Protein AF-A0A3Q0FT35-F1 (afdb_monomer_lite)

Sequence (178 aa):
MKLLEEIKCAHCSPHAQNLFHSPEKGETSERELVLPYLCKDYCKEFFYTCRGHIPGFLQTTADEFCFYYARKDGGLCFPDFPRKQVRGPASNYLDQMEEYDKVEEISRKHKHNCFCIQEVVSGLRQPVGAVHCGDGSHRLFILEKEGYVKIFTPEGEIMKELFLDIHKLVQSGIKVEV

Secondary structure (DSSP, 8-state):
-HHHHHGGGGGGSTTHHHHSPPPPS----TT---PPPBPHHHHHHHHHHHTTTSTT-TT--HHHHHHHHB--SS---BS-S-S---SSTTSS-----TT--------TT--S------------SSEEEEEE-SSSS--EEEEETTTEEEEE-TTS-B-SS-SEE-TTT---S-----

pLDDT: mean 76.23, std 19.62, range [40.0, 98.06]

Foldseek 3Di:
DVLVVLQVCCCVDPCSPQQFDDDDDDDDDPQDPRGGAAALVSQLVCCVVCQVPRPPNVPDDSVRSCVPRHDDDPTQHPVNDPPPPPPDPVDPDPDDPPPPPPPDPPDPPDDDDDDDDDDLDDDAAQWPDWDDPPPPQPWIWTDHLLWWTWIQHPVSDIDPDTPTHPNVVDDDPPPPDD

Organism: Alligator sinensis (NCBI:txid38654)

InterPro domains:
  IPR011042 Six-bladed beta-propeller, TolB-like [G3DSA:2.120.10.30] (102-175)
  IPR018143 Folate receptor-like [PF03024] (2-118)

Radius of gyration: 23.37 Å; chains: 1; bounding box: 47×45×66 Å

Structure (mmCIF, N/CA/C/O backbone):
data_AF-A0A3Q0FT35-F1
#
_entry.id   AF-A0A3Q0FT35-F1
#
loop_
_atom_site.group_PDB
_atom_site.id
_atom_site.type_symbol
_atom_site.label_atom_id
_atom_site.label_alt_id
_atom_site.label_comp_id
_atom_site.label_asym_id
_atom_site.label_entity_id
_atom_site.label_seq_id
_atom_site.pdbx_PDB_ins_code
_atom_site.Cartn_x
_atom_site.Cartn_y
_atom_site.Cartn_z
_atom_site.occupancy
_atom_site.B_iso_or_equiv
_atom_site.auth_seq_id
_atom_site.auth_comp_id
_atom_site.auth_asym_id
_atom_site.auth_atom_id
_atom_site.pdbx_PDB_model_num
ATOM 1 N N . MET A 1 1 ? 0.265 -15.533 -14.898 1.00 65.56 1 MET A N 1
ATOM 2 C CA . MET A 1 1 ? 1.725 -15.496 -15.148 1.00 65.56 1 MET A CA 1
ATOM 3 C C . MET A 1 1 ? 2.315 -14.400 -14.269 1.00 65.56 1 MET A C 1
ATOM 5 O O . MET A 1 1 ? 1.802 -13.292 -14.322 1.00 65.56 1 MET A O 1
ATOM 9 N N . LYS A 1 2 ? 3.301 -14.702 -13.414 1.00 78.88 2 LYS A N 1
ATOM 10 C CA . LYS A 1 2 ? 3.664 -13.851 -12.259 1.00 78.88 2 LYS A CA 1
ATOM 11 C C . LYS A 1 2 ? 4.039 -12.406 -12.630 1.00 78.88 2 LYS A C 1
ATOM 13 O O . LYS A 1 2 ? 3.487 -11.486 -12.044 1.00 78.88 2 LYS A O 1
ATOM 18 N N . LEU A 1 3 ? 4.882 -12.214 -13.647 1.00 82.12 3 LEU A N 1
ATOM 19 C CA . LEU A 1 3 ? 5.332 -10.878 -14.067 1.00 82.12 3 LEU A CA 1
ATOM 20 C C . LEU A 1 3 ? 4.220 -10.019 -14.701 1.00 82.12 3 LEU A C 1
ATOM 22 O O . LEU A 1 3 ? 4.230 -8.803 -14.553 1.00 82.12 3 LEU A O 1
ATOM 26 N N . LEU A 1 4 ? 3.231 -10.637 -15.363 1.00 83.50 4 LEU A N 1
ATOM 27 C CA . LEU A 1 4 ? 2.059 -9.921 -15.896 1.00 83.50 4 LEU A CA 1
ATOM 28 C C . LEU A 1 4 ? 1.105 -9.434 -14.799 1.00 83.50 4 LEU A C 1
ATOM 30 O O . LEU A 1 4 ? 0.377 -8.473 -15.015 1.00 83.50 4 LEU A O 1
ATOM 34 N N . GLU A 1 5 ? 1.074 -10.098 -13.644 1.00 83.94 5 GLU A N 1
ATOM 35 C CA . GLU A 1 5 ? 0.335 -9.593 -12.481 1.00 83.94 5 GLU A CA 1
ATOM 36 C C . GLU A 1 5 ? 1.157 -8.542 -11.733 1.00 83.94 5 GLU A C 1
ATOM 38 O O . GLU A 1 5 ? 0.634 -7.497 -11.364 1.00 83.94 5 GLU A O 1
ATOM 43 N N . GLU A 1 6 ? 2.463 -8.767 -11.587 1.00 86.06 6 GLU A N 1
ATOM 44 C CA . GLU A 1 6 ? 3.379 -7.836 -10.924 1.00 86.06 6 GLU A CA 1
ATOM 45 C C . GLU A 1 6 ? 3.421 -6.468 -11.609 1.00 86.06 6 GLU A C 1
ATOM 47 O O . GLU A 1 6 ? 3.395 -5.447 -10.931 1.00 86.06 6 GLU A O 1
ATOM 52 N N . ILE A 1 7 ? 3.414 -6.416 -12.943 1.00 87.88 7 ILE A N 1
ATOM 53 C CA . ILE A 1 7 ? 3.435 -5.135 -13.657 1.00 87.88 7 ILE A CA 1
ATOM 54 C C . ILE A 1 7 ? 2.186 -4.280 -13.390 1.00 87.88 7 ILE A C 1
ATOM 56 O O . ILE A 1 7 ? 2.264 -3.056 -13.445 1.00 87.88 7 ILE A O 1
ATOM 60 N N . LYS A 1 8 ? 1.047 -4.890 -13.021 1.00 87.06 8 LYS A N 1
ATOM 61 C CA . LYS A 1 8 ? -0.160 -4.149 -12.612 1.00 87.06 8 LYS A CA 1
ATOM 62 C C . LYS A 1 8 ? 0.054 -3.412 -11.288 1.00 87.06 8 LYS A C 1
ATOM 64 O O . LYS A 1 8 ? -0.544 -2.360 -11.074 1.00 87.06 8 LYS A O 1
ATOM 69 N N . CYS A 1 9 ? 0.944 -3.912 -10.428 1.00 87.62 9 CYS A N 1
ATOM 70 C CA . CYS A 1 9 ? 1.304 -3.261 -9.169 1.00 87.62 9 CYS A CA 1
ATOM 71 C C . CYS A 1 9 ? 2.062 -1.943 -9.372 1.00 87.62 9 CYS A C 1
ATOM 73 O O . CYS A 1 9 ? 2.179 -1.172 -8.423 1.00 87.62 9 CYS A O 1
ATOM 75 N N . ALA A 1 10 ? 2.528 -1.629 -10.585 1.00 88.75 10 ALA A N 1
ATOM 76 C CA . ALA A 1 10 ? 3.132 -0.331 -10.879 1.00 88.75 10 ALA A CA 1
ATOM 77 C C . ALA A 1 10 ? 2.177 0.846 -10.597 1.00 88.75 10 ALA A C 1
ATOM 79 O O . ALA A 1 10 ? 2.633 1.916 -10.206 1.00 88.75 10 ALA A O 1
ATOM 80 N N . HIS A 1 11 ? 0.857 0.653 -10.714 1.00 86.94 11 HIS A N 1
ATOM 81 C CA . HIS A 1 11 ? -0.138 1.666 -10.329 1.00 86.94 11 HIS A CA 1
ATOM 82 C C . HIS A 1 11 ? -0.250 1.877 -8.816 1.00 86.94 11 HIS A C 1
ATOM 84 O O . HIS A 1 11 ? -0.738 2.912 -8.374 1.00 86.94 11 HIS A O 1
ATOM 90 N N . CYS A 1 12 ? 0.194 0.905 -8.022 1.00 86.50 12 CYS A N 1
ATOM 91 C CA . CYS A 1 12 ? 0.190 0.978 -6.566 1.00 86.50 12 CYS A CA 1
ATOM 92 C C . CYS A 1 12 ? 1.444 1.670 -6.014 1.00 86.50 12 CYS A C 1
ATOM 94 O O . CYS A 1 12 ? 1.504 1.944 -4.817 1.00 86.50 12 CYS A O 1
ATOM 96 N N . SER A 1 13 ? 2.452 1.928 -6.855 1.00 84.19 13 SER A N 1
ATOM 97 C CA . SER A 1 13 ? 3.652 2.647 -6.439 1.00 84.19 13 SER A CA 1
ATOM 98 C C . SER A 1 13 ? 3.298 4.080 -5.999 1.00 84.19 13 SER A C 1
ATOM 100 O O . SER A 1 13 ? 2.555 4.769 -6.705 1.00 84.19 13 SER A O 1
ATOM 102 N N . PRO A 1 14 ? 3.887 4.600 -4.902 1.00 84.12 14 PRO A N 1
ATOM 103 C CA . PRO A 1 14 ? 3.772 6.018 -4.535 1.00 84.12 14 PRO A CA 1
ATOM 104 C C . PRO A 1 14 ? 4.379 6.957 -5.597 1.00 84.12 14 PRO A C 1
ATOM 106 O O . PRO A 1 14 ? 4.175 8.170 -5.562 1.00 84.12 14 PRO A O 1
ATOM 109 N N . HIS A 1 15 ? 5.124 6.403 -6.553 1.00 84.62 15 HIS A N 1
ATOM 110 C CA . HIS A 1 15 ? 5.739 7.083 -7.682 1.00 84.62 15 HIS A CA 1
ATOM 111 C C . HIS A 1 15 ? 5.060 6.757 -9.022 1.00 84.62 15 HIS A C 1
ATOM 113 O O . HIS A 1 15 ? 5.624 7.086 -10.066 1.00 84.62 15 HIS A O 1
ATOM 119 N N . ALA A 1 16 ? 3.855 6.168 -9.028 1.00 87.44 16 ALA A N 1
ATOM 120 C CA . ALA A 1 16 ? 3.149 5.751 -10.246 1.00 87.44 16 ALA A CA 1
ATOM 121 C C . ALA A 1 16 ? 3.070 6.859 -11.313 1.00 87.44 16 ALA A C 1
ATOM 123 O O . ALA A 1 16 ? 3.340 6.607 -12.483 1.00 87.44 16 ALA A O 1
ATOM 124 N N . GLN A 1 17 ? 2.818 8.109 -10.917 1.00 84.00 17 GLN A N 1
ATOM 125 C CA . GLN A 1 17 ? 2.788 9.257 -11.837 1.00 84.00 17 GLN A CA 1
ATOM 126 C C . GLN A 1 17 ? 4.092 9.480 -12.629 1.00 84.00 17 GLN A C 1
ATOM 128 O O . GLN A 1 17 ? 4.060 10.023 -13.725 1.00 84.00 17 GLN A O 1
ATOM 133 N N . ASN A 1 18 ? 5.239 9.065 -12.083 1.00 84.12 18 ASN A N 1
ATOM 134 C CA . ASN A 1 18 ? 6.544 9.175 -12.741 1.00 84.12 18 ASN A CA 1
ATOM 135 C C . ASN A 1 18 ? 6.891 7.909 -13.538 1.00 84.12 18 ASN A C 1
ATOM 137 O O . ASN A 1 18 ? 7.753 7.950 -14.416 1.00 84.12 18 ASN A O 1
ATOM 141 N N . LEU A 1 19 ? 6.242 6.784 -13.218 1.00 87.50 19 LEU A N 1
ATOM 142 C CA . LEU A 1 19 ? 6.392 5.515 -13.927 1.00 87.50 19 LEU A CA 1
ATOM 143 C C . LEU A 1 19 ? 5.601 5.498 -15.237 1.00 87.50 19 LEU A C 1
ATOM 145 O O . LEU A 1 19 ? 6.036 4.856 -16.188 1.00 87.50 19 LEU A O 1
ATOM 149 N N . PHE A 1 20 ? 4.482 6.216 -15.307 1.00 86.31 20 PHE A N 1
ATOM 150 C CA . PHE A 1 20 ? 3.646 6.325 -16.498 1.00 86.31 20 PHE A CA 1
ATOM 151 C C . PHE A 1 20 ? 3.682 7.768 -17.021 1.00 86.31 20 PHE A C 1
ATOM 153 O O . PHE A 1 20 ? 3.204 8.674 -16.346 1.00 86.31 20 PHE A O 1
ATOM 160 N N . HIS A 1 21 ? 4.231 8.012 -18.218 1.00 66.50 21 HIS A N 1
ATOM 161 C CA . HIS A 1 21 ? 4.039 9.311 -18.877 1.00 66.50 21 HIS A CA 1
ATOM 162 C C . HIS A 1 21 ? 2.656 9.360 -19.547 1.00 66.50 21 HIS A C 1
ATOM 164 O O . HIS A 1 21 ? 2.199 8.374 -20.124 1.00 66.50 21 HIS A O 1
ATOM 170 N N . SER A 1 22 ? 1.994 10.521 -19.468 1.00 53.12 22 SER A N 1
ATOM 171 C CA . SER A 1 22 ? 0.787 10.809 -20.250 1.00 53.12 22 SER A CA 1
ATOM 172 C C . SER A 1 22 ? 1.132 10.721 -21.737 1.00 53.12 22 SER A C 1
ATOM 174 O O . SER A 1 22 ? 2.129 11.329 -22.133 1.00 53.12 22 SER A O 1
ATOM 176 N N . PRO A 1 23 ? 0.333 10.032 -22.570 1.00 51.97 23 PRO A N 1
ATOM 177 C CA . PRO A 1 23 ? 0.543 10.066 -24.007 1.00 51.97 23 PRO A CA 1
ATOM 178 C C . PRO A 1 23 ? 0.436 11.520 -24.472 1.00 51.97 23 PRO A C 1
ATOM 180 O O . PRO A 1 23 ? -0.540 12.214 -24.162 1.00 51.97 23 PRO A O 1
ATOM 183 N N . GLU A 1 24 ? 1.451 12.003 -25.187 1.00 44.34 24 GLU A N 1
ATOM 184 C CA . GLU A 1 24 ? 1.244 13.175 -26.024 1.00 44.34 24 GLU A CA 1
ATOM 185 C C . GLU A 1 24 ? 0.187 12.797 -27.058 1.00 44.34 24 GLU A C 1
ATOM 187 O O . GLU A 1 24 ? 0.262 11.740 -27.683 1.00 44.34 24 GLU A O 1
ATOM 192 N N . LYS A 1 25 ? -0.854 13.628 -27.155 1.00 44.25 25 LYS A N 1
ATOM 193 C CA . LYS A 1 25 ? -2.010 13.423 -28.028 1.00 44.25 25 LYS A CA 1
ATOM 194 C C . LYS A 1 25 ? -1.563 13.075 -29.451 1.00 44.25 25 LYS A C 1
ATOM 196 O O . LYS A 1 25 ? -1.163 13.950 -30.210 1.00 44.25 25 LYS A O 1
ATOM 201 N N . GLY A 1 26 ? -1.734 11.815 -29.815 1.00 40.28 26 GLY A N 1
ATOM 202 C CA . GLY A 1 26 ? -1.692 11.320 -31.180 1.00 40.28 26 GLY A CA 1
ATOM 203 C C . GLY A 1 26 ? -2.537 10.059 -31.221 1.00 40.28 26 GLY A C 1
ATOM 204 O O . GLY A 1 26 ? -2.317 9.157 -30.427 1.00 40.28 26 GLY A O 1
ATOM 205 N N . GLU A 1 27 ? -3.563 10.057 -32.064 1.00 46.62 27 GLU A N 1
ATOM 206 C CA . GLU A 1 27 ? -4.555 8.992 -32.217 1.00 46.62 27 GLU A CA 1
ATOM 207 C C . GLU A 1 27 ? -3.911 7.602 -32.328 1.00 46.62 27 GLU A C 1
ATOM 209 O O . GLU A 1 27 ? -3.322 7.281 -33.359 1.00 46.62 27 GLU A O 1
ATOM 214 N N . THR A 1 28 ? -4.074 6.739 -31.324 1.00 40.44 28 THR A N 1
ATOM 215 C CA . THR A 1 28 ? -3.775 5.309 -31.471 1.00 40.44 28 THR A CA 1
ATOM 216 C C . THR A 1 28 ? -4.795 4.435 -30.739 1.00 40.44 28 THR A C 1
ATOM 218 O O . THR A 1 28 ? -5.305 4.750 -29.669 1.00 40.44 28 THR A O 1
ATOM 221 N N . SER A 1 29 ? -5.150 3.351 -31.430 1.00 41.66 29 SER A N 1
ATOM 222 C CA . SER A 1 29 ? -6.208 2.364 -31.181 1.00 41.66 29 SER A CA 1
ATOM 223 C C . SER A 1 29 ? -6.354 1.886 -29.723 1.00 41.66 29 SER A C 1
ATOM 225 O O . SER A 1 29 ? -5.367 1.686 -29.026 1.00 41.66 29 SER A O 1
ATOM 227 N N . GLU A 1 30 ? -7.591 1.552 -29.326 1.00 43.00 30 GLU A N 1
ATOM 228 C CA . GLU A 1 30 ? -8.095 1.148 -27.988 1.00 43.00 30 GLU A CA 1
ATOM 229 C C . GLU A 1 30 ? -7.439 -0.091 -27.315 1.00 43.00 30 GLU A C 1
ATOM 231 O O . GLU A 1 30 ? -8.027 -0.713 -26.429 1.00 43.00 30 GLU A O 1
ATOM 236 N N . ARG A 1 31 ? -6.238 -0.516 -27.722 1.00 48.94 31 ARG A N 1
ATOM 237 C CA . ARG A 1 31 ? -5.532 -1.691 -27.175 1.00 48.94 31 ARG A CA 1
ATOM 238 C C . ARG A 1 31 ? -4.025 -1.487 -27.027 1.00 48.94 31 ARG A C 1
ATOM 240 O O . ARG A 1 31 ? -3.273 -2.460 -27.043 1.00 48.94 31 ARG A O 1
ATOM 247 N N . GLU A 1 32 ? -3.567 -0.248 -26.908 1.00 54.59 32 GLU A N 1
ATOM 248 C CA . GLU A 1 32 ? -2.168 0.014 -26.591 1.00 54.59 32 GLU A CA 1
ATOM 249 C C . GLU A 1 32 ? -1.918 -0.315 -25.113 1.00 54.59 32 GLU A C 1
ATOM 251 O O . GLU A 1 32 ? -2.565 0.219 -24.211 1.00 54.59 32 GLU A O 1
ATOM 256 N N . LEU A 1 33 ? -1.028 -1.273 -24.851 1.00 60.81 33 LEU A N 1
ATOM 257 C CA . LEU A 1 33 ? -0.662 -1.638 -23.489 1.00 60.81 33 LEU A CA 1
ATOM 258 C C . LEU A 1 33 ? 0.122 -0.484 -22.866 1.00 60.81 33 LEU A C 1
ATOM 260 O O . LEU A 1 33 ? 1.281 -0.254 -23.210 1.00 60.81 33 LEU A O 1
ATOM 264 N N . VAL A 1 34 ? -0.516 0.222 -21.935 1.00 75.56 34 VAL A N 1
ATOM 265 C CA . VAL A 1 34 ? 0.111 1.285 -21.145 1.00 75.56 34 VAL A CA 1
ATOM 266 C C . VAL A 1 34 ? 1.061 0.637 -20.138 1.00 75.56 34 VAL A C 1
ATOM 268 O O . VAL A 1 34 ? 0.673 0.260 -19.034 1.00 75.56 34 VAL A O 1
ATOM 271 N N . LEU A 1 35 ? 2.309 0.434 -20.556 1.00 84.00 35 LEU A N 1
ATOM 272 C CA . LEU A 1 35 ? 3.370 -0.111 -19.716 1.00 84.00 35 LEU A CA 1
ATOM 273 C C . LEU A 1 35 ? 4.089 1.021 -18.962 1.00 84.00 35 LEU A C 1
ATOM 275 O O . LEU A 1 35 ? 4.316 2.085 -19.543 1.00 84.00 35 LEU A O 1
ATOM 279 N N . PRO A 1 36 ? 4.486 0.809 -17.694 1.00 90.38 36 PRO A N 1
ATOM 280 C CA . PRO A 1 36 ? 5.355 1.746 -16.993 1.00 90.38 36 PRO A CA 1
ATOM 281 C C . PRO A 1 36 ? 6.763 1.731 -17.600 1.00 90.38 36 PRO A C 1
ATOM 283 O O . PRO A 1 36 ? 7.174 0.751 -18.226 1.00 90.38 36 PRO A O 1
ATOM 286 N N . TYR A 1 37 ? 7.554 2.770 -17.332 1.00 90.56 37 TYR A N 1
ATOM 287 C CA . TYR A 1 37 ? 8.992 2.728 -17.585 1.00 90.56 37 TYR A CA 1
ATOM 288 C C . TYR A 1 37 ? 9.635 1.620 -16.763 1.00 90.56 37 TYR A C 1
ATOM 290 O O . TYR A 1 37 ? 9.591 1.652 -15.538 1.00 90.56 37 TYR A O 1
ATOM 298 N N . LEU A 1 38 ? 10.267 0.659 -17.426 1.00 90.94 38 LEU A N 1
ATOM 299 C CA . LEU A 1 38 ? 10.871 -0.502 -16.787 1.00 90.94 38 LEU A CA 1
ATOM 300 C C . LEU A 1 38 ? 12.346 -0.258 -16.465 1.00 90.94 38 LEU A C 1
ATOM 302 O O . LEU A 1 38 ? 13.081 0.396 -17.210 1.00 90.94 38 LEU A O 1
ATOM 306 N N . CYS A 1 39 ? 12.813 -0.812 -15.353 1.00 90.00 39 CYS A N 1
ATOM 307 C CA . CYS A 1 39 ? 14.239 -0.874 -15.072 1.00 90.00 39 CYS A CA 1
ATOM 308 C C . CYS A 1 39 ? 14.904 -1.841 -16.057 1.00 90.00 39 CYS A C 1
ATOM 310 O O . CYS A 1 39 ? 14.305 -2.847 -16.434 1.00 90.00 39 CYS A O 1
ATOM 312 N N . LYS A 1 40 ? 16.142 -1.556 -16.482 1.00 87.38 40 LYS A N 1
ATOM 313 C CA . LYS A 1 40 ? 16.815 -2.282 -17.581 1.00 87.38 40 LYS A CA 1
ATOM 314 C C . LYS A 1 40 ? 16.814 -3.804 -17.400 1.00 87.38 40 LYS A C 1
ATOM 316 O O . LYS A 1 40 ? 16.465 -4.523 -18.335 1.00 87.38 40 LYS A O 1
ATOM 321 N N . ASP A 1 41 ? 17.137 -4.277 -16.199 1.00 84.62 41 ASP A N 1
ATOM 322 C CA . ASP A 1 41 ? 17.182 -5.712 -15.902 1.00 84.62 41 ASP A CA 1
ATOM 323 C C . ASP A 1 41 ? 15.776 -6.331 -15.887 1.00 84.62 41 ASP A C 1
ATOM 325 O O . ASP A 1 41 ? 15.562 -7.397 -16.465 1.00 84.62 41 ASP A O 1
ATOM 329 N N . TYR A 1 42 ? 14.789 -5.623 -15.315 1.00 88.25 42 TYR A N 1
ATOM 330 C CA . TYR A 1 42 ? 13.392 -6.072 -15.323 1.00 88.25 42 TYR A CA 1
ATOM 331 C C . TYR A 1 42 ? 12.816 -6.117 -16.728 1.00 88.25 42 TYR A C 1
ATOM 333 O O . TYR A 1 42 ? 12.109 -7.058 -17.063 1.00 88.25 42 TYR A O 1
ATOM 341 N N . CYS A 1 43 ? 13.139 -5.133 -17.560 1.00 89.50 43 CYS A N 1
ATOM 342 C CA . CYS A 1 43 ? 12.642 -5.048 -18.919 1.00 89.50 43 CYS A CA 1
ATOM 343 C C . CYS A 1 43 ? 13.000 -6.293 -19.741 1.00 89.50 43 CYS A C 1
ATOM 345 O O . CYS A 1 43 ? 12.131 -6.876 -20.391 1.00 89.50 43 CYS A O 1
ATOM 347 N N . LYS A 1 44 ? 14.259 -6.744 -19.666 1.00 89.50 44 LYS A N 1
ATOM 348 C CA . LYS A 1 44 ? 14.713 -7.936 -20.394 1.00 89.50 44 LYS A CA 1
ATOM 349 C C . LYS A 1 44 ? 14.001 -9.194 -19.906 1.00 89.50 44 LYS A C 1
ATOM 351 O O . LYS A 1 44 ? 13.511 -9.977 -20.715 1.00 89.50 44 LYS A O 1
ATOM 356 N N . GLU A 1 45 ? 13.900 -9.373 -18.593 1.00 89.12 45 GLU A N 1
ATOM 357 C CA . GLU A 1 45 ? 13.209 -10.524 -18.003 1.00 89.12 45 GLU A CA 1
ATOM 358 C C . GLU A 1 45 ? 11.714 -10.541 -18.337 1.00 89.12 45 GLU A C 1
ATOM 360 O O . GLU A 1 45 ? 11.169 -11.582 -18.719 1.00 89.12 45 GLU A O 1
ATOM 365 N N . PHE A 1 46 ? 11.064 -9.380 -18.248 1.00 88.94 46 PHE A N 1
ATOM 366 C CA . PHE A 1 46 ? 9.669 -9.201 -18.619 1.00 88.94 46 PHE A CA 1
ATOM 367 C C . PHE A 1 46 ? 9.454 -9.557 -20.088 1.00 88.94 46 PHE A C 1
ATOM 369 O O . PHE A 1 46 ? 8.569 -10.352 -20.393 1.00 88.94 46 PHE A O 1
ATOM 376 N N . PHE A 1 47 ? 10.301 -9.062 -20.992 1.00 88.62 47 PHE A N 1
ATOM 377 C CA . PHE A 1 47 ? 10.225 -9.395 -22.409 1.00 88.62 47 PHE A CA 1
ATOM 378 C C . PHE A 1 47 ? 10.337 -10.909 -22.650 1.00 88.62 47 PHE A C 1
ATOM 380 O O . PHE A 1 47 ? 9.437 -11.506 -23.241 1.00 88.62 47 PHE A O 1
ATOM 387 N N . TYR A 1 48 ? 11.393 -11.565 -22.157 1.00 87.56 48 TYR A N 1
ATOM 388 C CA . TYR A 1 48 ? 11.600 -12.996 -22.417 1.00 87.56 48 TYR A CA 1
ATOM 389 C C . TYR A 1 48 ? 10.487 -13.876 -21.844 1.00 87.56 48 TYR A C 1
ATOM 391 O O . TYR A 1 48 ? 10.099 -14.859 -22.479 1.00 87.56 48 TYR A O 1
ATOM 399 N N . THR A 1 49 ? 9.948 -13.502 -20.684 1.00 87.62 49 THR A N 1
ATOM 400 C CA . THR A 1 49 ? 8.894 -14.261 -19.999 1.00 87.62 49 THR A CA 1
ATOM 401 C C . THR A 1 49 ? 7.513 -14.002 -20.601 1.00 87.62 49 THR A C 1
ATOM 403 O O . THR A 1 49 ? 6.702 -14.918 -20.703 1.00 87.62 49 THR A O 1
ATOM 406 N N . CYS A 1 50 ? 7.227 -12.759 -21.003 1.00 85.12 50 CYS A N 1
ATOM 407 C CA . CYS A 1 50 ? 5.873 -12.314 -21.331 1.00 85.12 50 CYS A CA 1
ATOM 408 C C . CYS A 1 50 ? 5.610 -12.151 -22.832 1.00 85.12 50 CYS A C 1
ATOM 410 O O . CYS A 1 50 ? 4.445 -12.056 -23.205 1.00 85.12 50 CYS A O 1
ATOM 412 N N . ARG A 1 51 ? 6.629 -12.143 -23.709 1.00 82.94 51 ARG A N 1
ATOM 413 C CA . ARG A 1 51 ? 6.477 -11.846 -25.154 1.00 82.94 51 ARG A CA 1
ATOM 414 C C . ARG A 1 51 ? 5.395 -12.654 -25.882 1.00 82.94 51 ARG A C 1
ATOM 416 O O . ARG A 1 51 ? 4.804 -12.152 -26.827 1.00 82.94 51 ARG A O 1
ATOM 423 N N . GLY A 1 52 ? 5.117 -13.887 -25.448 1.00 78.75 52 GLY A N 1
ATOM 424 C CA . GLY A 1 52 ? 4.072 -14.737 -26.037 1.00 78.75 52 GLY A CA 1
ATOM 425 C C . GLY A 1 52 ? 2.639 -14.359 -25.637 1.00 78.75 52 GLY A C 1
ATOM 426 O O . GLY A 1 52 ? 1.688 -14.834 -26.247 1.00 78.75 52 GLY A O 1
ATOM 427 N N . HIS A 1 53 ? 2.479 -13.509 -24.623 1.00 77.94 53 HIS A N 1
ATOM 428 C CA . HIS A 1 53 ? 1.194 -13.110 -24.044 1.00 77.94 53 HIS A CA 1
ATOM 429 C C . HIS A 1 53 ? 0.820 -11.653 -24.332 1.00 77.94 53 HIS A C 1
ATOM 431 O O . HIS A 1 53 ? -0.264 -11.217 -23.950 1.00 77.94 53 HIS A O 1
ATOM 437 N N . ILE A 1 54 ? 1.708 -10.899 -24.976 1.00 69.00 54 ILE A N 1
ATOM 438 C CA . ILE A 1 54 ? 1.555 -9.469 -25.224 1.00 69.00 54 ILE A CA 1
ATOM 439 C C . ILE A 1 54 ? 1.325 -9.286 -26.735 1.00 69.00 54 ILE A C 1
ATOM 441 O O . ILE A 1 54 ? 2.270 -9.438 -27.519 1.00 69.00 54 ILE A O 1
ATOM 445 N N . PRO A 1 55 ? 0.077 -9.025 -27.176 1.00 66.50 55 PRO A N 1
ATOM 446 C CA . PRO A 1 55 ? -0.246 -8.876 -28.593 1.00 66.50 55 PRO A CA 1
ATOM 447 C C . PRO A 1 55 ? 0.604 -7.772 -29.234 1.00 66.50 55 PRO A C 1
ATOM 449 O O . PRO A 1 55 ? 0.753 -6.701 -28.658 1.00 66.50 55 PRO A O 1
ATOM 452 N N . GLY A 1 56 ? 1.166 -8.033 -30.417 1.00 64.62 56 GLY A N 1
ATOM 453 C CA . GLY A 1 56 ? 1.976 -7.058 -31.163 1.00 64.62 56 GLY A CA 1
ATOM 454 C C . GLY A 1 56 ? 3.493 -7.141 -30.947 1.00 64.62 56 GLY A C 1
ATOM 455 O O . GLY A 1 56 ? 4.233 -6.601 -31.758 1.00 64.62 56 GLY A O 1
ATOM 456 N N . PHE A 1 57 ? 3.984 -7.882 -29.946 1.00 65.62 57 PHE A N 1
ATOM 457 C CA . PHE A 1 57 ? 5.425 -7.940 -29.625 1.00 65.62 57 PHE A CA 1
ATOM 458 C C . PHE A 1 57 ? 6.163 -9.178 -30.147 1.00 65.62 57 PHE A C 1
ATOM 460 O O . PHE A 1 57 ? 7.346 -9.367 -29.868 1.00 65.62 57 PHE A O 1
ATOM 467 N N . LEU A 1 58 ? 5.492 -10.023 -30.932 1.00 60.78 58 LEU A N 1
ATOM 468 C CA . LEU A 1 58 ? 6.047 -11.294 -31.412 1.00 60.78 58 LEU A CA 1
ATOM 469 C C . LEU A 1 58 ? 7.219 -11.130 -32.398 1.00 60.78 58 LEU A C 1
ATOM 471 O O . LEU A 1 58 ? 7.985 -12.073 -32.574 1.00 60.78 58 LEU A O 1
ATOM 475 N N . GLN A 1 59 ? 7.363 -9.960 -33.031 1.00 69.12 59 GLN A N 1
ATOM 476 C CA . GLN A 1 59 ? 8.387 -9.683 -34.051 1.00 69.12 59 GLN A CA 1
ATOM 477 C C . GLN A 1 59 ? 9.549 -8.802 -33.560 1.00 69.12 59 GLN A C 1
ATOM 479 O O . GLN A 1 59 ? 10.480 -8.557 -34.318 1.00 69.12 59 GLN A O 1
ATOM 484 N N . THR A 1 60 ? 9.520 -8.344 -32.308 1.00 78.38 60 THR A N 1
ATOM 485 C CA . THR A 1 60 ? 10.521 -7.424 -31.743 1.00 78.38 60 THR A CA 1
ATOM 486 C C . THR A 1 60 ? 11.604 -8.183 -30.976 1.00 78.38 60 THR A C 1
ATOM 488 O O . THR A 1 60 ? 11.360 -9.270 -30.450 1.00 78.38 60 THR A O 1
ATOM 491 N N . THR A 1 61 ? 12.810 -7.619 -30.890 1.00 85.44 61 THR A N 1
ATOM 492 C CA . THR A 1 61 ? 13.881 -8.134 -30.016 1.00 85.44 61 THR A CA 1
ATOM 493 C C . THR A 1 61 ? 13.810 -7.548 -28.602 1.00 85.44 61 THR A C 1
ATOM 495 O O . THR A 1 61 ? 13.226 -6.490 -28.377 1.00 85.44 61 THR A O 1
ATOM 498 N N . ALA A 1 62 ? 14.448 -8.205 -27.627 1.00 86.00 62 ALA A N 1
ATOM 499 C CA . ALA A 1 62 ? 14.510 -7.688 -26.257 1.00 86.00 62 ALA A CA 1
ATOM 500 C C . ALA A 1 62 ? 15.160 -6.294 -26.187 1.00 86.00 62 ALA A C 1
ATOM 502 O O . ALA A 1 62 ? 14.740 -5.457 -25.392 1.00 86.00 62 ALA A O 1
ATOM 503 N N . ASP A 1 63 ? 16.172 -6.041 -27.021 1.00 86.25 63 ASP A N 1
ATOM 504 C CA . ASP A 1 63 ? 16.891 -4.769 -27.034 1.00 86.25 63 ASP A CA 1
ATOM 505 C C . ASP A 1 63 ? 16.057 -3.645 -27.665 1.00 86.25 63 ASP A C 1
ATOM 507 O O . ASP A 1 63 ? 16.016 -2.548 -27.114 1.00 86.25 63 ASP A O 1
ATOM 511 N N . GLU A 1 64 ? 15.324 -3.919 -28.749 1.00 86.56 64 GLU A N 1
ATOM 512 C CA . GLU A 1 64 ? 14.358 -2.970 -29.325 1.00 86.56 64 GLU A CA 1
ATOM 513 C C . GLU A 1 64 ? 13.214 -2.673 -28.353 1.00 86.56 64 GLU A C 1
ATOM 515 O O . GLU A 1 64 ? 12.895 -1.511 -28.115 1.00 86.56 64 GLU A O 1
ATOM 520 N N . PHE A 1 65 ? 12.634 -3.701 -27.726 1.00 86.75 65 PHE A N 1
ATOM 521 C CA . PHE A 1 65 ? 11.596 -3.521 -26.713 1.00 86.75 65 PHE A CA 1
ATOM 522 C C . PHE A 1 65 ? 12.094 -2.624 -25.574 1.00 86.75 65 PHE A C 1
ATOM 524 O O . PHE A 1 65 ? 11.485 -1.606 -25.243 1.00 86.75 65 PHE A O 1
ATOM 531 N N . CYS A 1 66 ? 13.253 -2.949 -25.003 1.00 88.81 66 CYS A N 1
ATOM 532 C CA . CYS A 1 66 ? 13.809 -2.176 -23.903 1.00 88.81 66 CYS A CA 1
ATOM 533 C C . CYS A 1 66 ? 14.334 -0.805 -24.322 1.00 88.81 66 CYS A C 1
ATOM 535 O O . CYS A 1 66 ? 14.450 0.075 -23.474 1.00 88.81 66 CYS A O 1
ATOM 537 N N . PHE A 1 67 ? 14.587 -0.563 -25.606 1.00 86.94 67 PHE A N 1
ATOM 538 C CA . PHE A 1 67 ? 14.875 0.780 -26.088 1.00 86.94 67 PHE A CA 1
ATOM 539 C C . PHE A 1 67 ? 13.672 1.724 -25.937 1.00 86.94 67 PHE A C 1
ATOM 541 O O . PHE A 1 67 ? 13.884 2.910 -25.676 1.00 86.94 67 PHE A O 1
ATOM 548 N N . TYR A 1 68 ? 12.440 1.226 -26.077 1.00 83.62 68 TYR A N 1
ATOM 549 C CA . TYR A 1 68 ? 11.221 2.033 -25.937 1.00 83.62 68 TYR A CA 1
ATOM 550 C C . TYR A 1 68 ? 10.667 2.035 -24.510 1.00 83.62 68 TYR A C 1
ATOM 552 O O . TYR A 1 68 ? 10.273 3.087 -24.011 1.00 83.62 68 TYR A O 1
ATOM 560 N N . TYR A 1 69 ? 10.675 0.881 -23.839 1.00 86.00 69 TYR A N 1
ATOM 561 C CA . TYR A 1 69 ? 10.003 0.717 -22.547 1.00 86.00 69 TYR A CA 1
ATOM 562 C C . TYR A 1 69 ? 10.934 0.810 -21.337 1.00 86.00 69 TYR A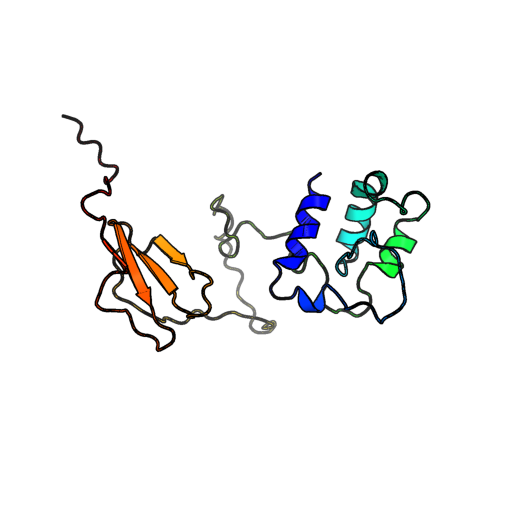 C 1
ATOM 564 O O . TYR A 1 69 ? 10.449 1.017 -20.226 1.00 86.00 69 TYR A O 1
ATOM 572 N N . ALA A 1 70 ? 12.258 0.685 -21.497 1.00 87.69 70 ALA A N 1
ATOM 573 C CA . ALA A 1 70 ? 13.171 0.866 -20.371 1.00 87.69 70 ALA A CA 1
ATOM 574 C C . ALA A 1 70 ? 13.544 2.341 -20.173 1.00 87.69 70 ALA A C 1
ATOM 576 O O . ALA A 1 70 ? 13.743 3.097 -21.127 1.00 87.69 70 ALA A O 1
ATOM 577 N N . ARG A 1 71 ? 13.702 2.759 -18.914 1.00 83.31 71 ARG A N 1
ATOM 578 C CA . ARG A 1 71 ? 14.124 4.129 -18.588 1.00 83.31 71 ARG A CA 1
ATOM 579 C C . ARG A 1 71 ? 15.586 4.371 -18.998 1.00 83.31 71 ARG A C 1
ATOM 581 O O . ARG A 1 71 ? 16.464 3.550 -18.715 1.00 83.31 71 ARG A O 1
ATOM 588 N N . LYS A 1 72 ? 15.859 5.525 -19.622 1.00 76.00 72 LYS A N 1
ATOM 589 C CA . LYS A 1 72 ? 17.203 5.917 -20.098 1.00 76.00 72 LYS A CA 1
ATOM 590 C C . LYS A 1 72 ? 17.957 6.867 -19.152 1.00 76.00 72 LYS A C 1
ATOM 592 O O . LYS A 1 72 ? 19.153 6.670 -18.959 1.00 76.00 72 LYS A O 1
ATOM 597 N N . ASP A 1 73 ? 17.261 7.789 -18.478 1.00 71.81 73 ASP A N 1
ATOM 598 C CA . ASP A 1 73 ? 17.895 8.982 -17.870 1.00 71.81 73 ASP A CA 1
ATOM 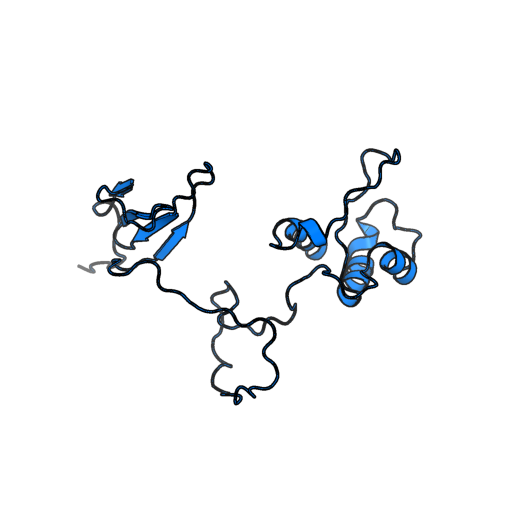599 C C . ASP A 1 73 ? 17.983 8.977 -16.331 1.00 71.81 73 ASP A C 1
ATOM 601 O O . ASP A 1 73 ? 17.845 10.016 -15.692 1.00 71.81 73 ASP A O 1
ATOM 605 N N . GLY A 1 74 ? 18.131 7.811 -15.694 1.00 65.31 74 GLY A N 1
ATOM 606 C CA . GLY A 1 74 ? 18.245 7.724 -14.223 1.00 65.31 74 GLY A CA 1
ATOM 607 C C . GLY A 1 74 ? 16.989 8.145 -13.440 1.00 65.31 74 GLY A C 1
ATOM 608 O O . GLY A 1 74 ? 17.030 8.250 -12.217 1.00 65.31 74 GLY A O 1
ATOM 609 N N . GLY A 1 75 ? 15.874 8.383 -14.135 1.00 75.56 75 GLY A N 1
ATOM 610 C CA . GLY A 1 75 ? 14.561 8.578 -13.524 1.00 75.56 75 GLY A CA 1
ATOM 611 C C . GLY A 1 75 ? 13.995 7.288 -12.924 1.00 75.56 75 GLY A C 1
ATOM 612 O O . GLY A 1 75 ? 14.537 6.200 -13.123 1.00 75.56 75 GLY A O 1
ATOM 613 N N . LEU A 1 76 ? 12.873 7.422 -1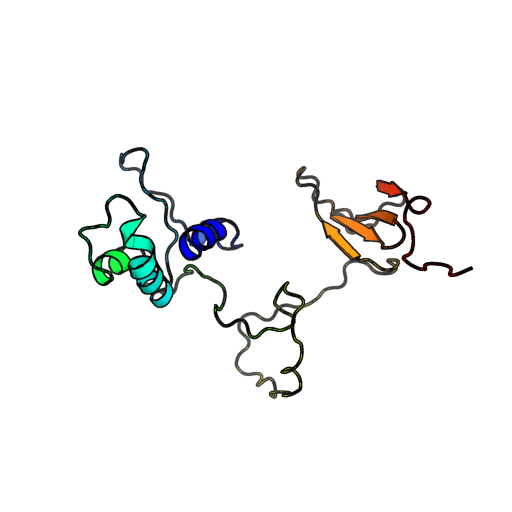2.217 1.00 83.81 76 LEU A N 1
ATOM 614 C CA . LEU A 1 76 ? 12.149 6.291 -11.637 1.00 83.81 76 LEU A CA 1
ATOM 615 C C . LEU A 1 76 ? 11.751 5.274 -12.715 1.00 83.81 76 LEU A C 1
ATOM 617 O O . LEU A 1 76 ? 11.336 5.633 -13.818 1.00 83.81 76 LEU A O 1
ATOM 621 N N . CYS A 1 77 ? 11.906 3.999 -12.377 1.00 89.19 77 CYS A N 1
ATOM 622 C CA . CYS A 1 77 ? 11.573 2.867 -13.224 1.00 89.19 77 CYS A CA 1
ATOM 623 C C . CYS A 1 77 ? 10.976 1.752 -12.368 1.00 89.19 77 CYS A C 1
ATOM 625 O O . CYS A 1 77 ? 11.270 1.664 -11.183 1.00 89.19 77 CYS A O 1
ATOM 627 N N . PHE A 1 78 ? 10.145 0.908 -12.967 1.00 90.56 78 PHE A N 1
ATOM 628 C CA . PHE A 1 78 ? 9.513 -0.224 -12.317 1.00 90.56 78 PHE A CA 1
ATOM 629 C C . PHE A 1 78 ? 10.357 -1.497 -12.493 1.00 90.56 78 PHE A C 1
ATOM 631 O O . PHE A 1 78 ? 10.813 -1.776 -13.610 1.00 90.56 78 PHE A O 1
ATOM 638 N N . PRO A 1 79 ? 10.519 -2.325 -11.449 1.00 88.94 79 PRO A N 1
ATOM 639 C CA . PRO A 1 79 ? 10.142 -2.107 -10.061 1.00 88.94 79 PRO A CA 1
ATOM 640 C C . PRO A 1 79 ? 11.008 -1.017 -9.449 1.00 88.94 79 PRO A C 1
ATOM 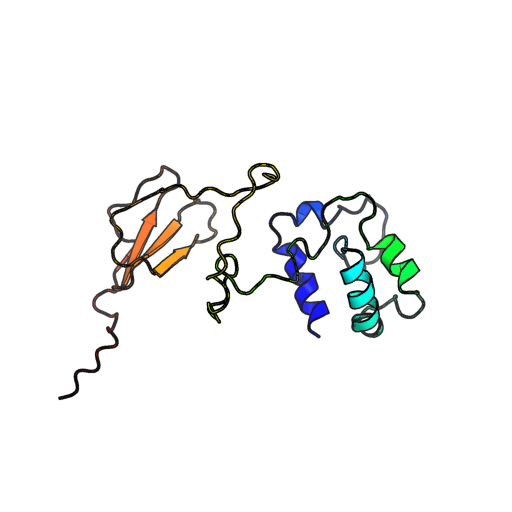642 O O . PRO A 1 79 ? 12.231 -1.053 -9.550 1.00 88.94 79 PRO A O 1
ATOM 645 N N . ASP A 1 80 ? 10.351 -0.070 -8.797 1.00 80.62 80 ASP A N 1
ATOM 646 C CA . ASP A 1 80 ? 10.959 1.067 -8.109 1.00 80.62 80 ASP A CA 1
ATOM 647 C C . ASP A 1 80 ? 11.357 0.728 -6.664 1.00 80.62 80 ASP A C 1
ATOM 649 O O . ASP A 1 80 ? 11.861 1.573 -5.927 1.00 80.62 80 ASP A O 1
ATOM 653 N N . PHE A 1 81 ? 11.180 -0.535 -6.277 1.00 72.31 81 PHE A N 1
ATOM 654 C CA . PHE A 1 81 ? 11.656 -1.120 -5.035 1.00 72.31 81 PHE A CA 1
ATOM 655 C C . PHE A 1 81 ? 12.775 -2.136 -5.314 1.00 72.31 81 PHE A C 1
ATOM 657 O O . PHE A 1 81 ? 12.771 -2.823 -6.342 1.00 72.31 81 PHE A O 1
ATOM 664 N N . PRO A 1 82 ? 13.749 -2.284 -4.399 1.00 62.25 82 PRO A N 1
ATOM 665 C CA . PRO A 1 82 ? 14.801 -3.273 -4.558 1.00 62.25 82 PRO A CA 1
ATOM 666 C C . PRO A 1 82 ? 14.191 -4.679 -4.572 1.00 62.25 82 PRO A C 1
ATOM 668 O O . PRO A 1 82 ? 13.656 -5.152 -3.574 1.00 62.25 82 PRO A O 1
ATOM 671 N N . ARG A 1 83 ? 14.318 -5.383 -5.704 1.00 58.59 83 ARG A N 1
ATOM 672 C CA . ARG A 1 83 ? 13.876 -6.782 -5.835 1.00 58.59 83 ARG A CA 1
ATOM 673 C C . ARG A 1 83 ? 14.573 -7.742 -4.867 1.00 58.59 83 ARG A C 1
ATOM 675 O O . ARG A 1 83 ? 14.041 -8.801 -4.556 1.00 58.59 83 ARG A O 1
ATOM 682 N N . LYS A 1 84 ? 15.771 -7.370 -4.405 1.00 49.00 84 LYS A N 1
ATOM 683 C CA . LYS A 1 84 ? 16.475 -8.005 -3.289 1.00 49.00 84 LYS A CA 1
ATOM 684 C C . LYS A 1 84 ? 16.109 -7.287 -1.991 1.00 49.00 84 LYS A C 1
ATOM 686 O O . LYS A 1 84 ? 16.984 -6.730 -1.332 1.00 49.00 84 LYS A O 1
ATOM 691 N N . GLN A 1 85 ? 14.828 -7.256 -1.630 1.00 43.66 85 GLN A N 1
ATOM 692 C CA . GLN A 1 85 ? 14.517 -7.057 -0.222 1.00 43.66 85 GLN A CA 1
ATOM 693 C C . GLN A 1 85 ? 15.089 -8.274 0.502 1.00 43.66 85 GLN A C 1
ATOM 695 O O . GLN A 1 85 ? 14.585 -9.388 0.359 1.00 43.66 85 GLN A O 1
ATOM 700 N N . VAL A 1 86 ? 16.182 -8.064 1.235 1.00 41.72 86 VAL A N 1
ATOM 701 C CA . VAL A 1 86 ? 16.505 -8.931 2.364 1.00 41.72 86 VAL A CA 1
ATOM 702 C C . VAL A 1 86 ? 15.226 -8.993 3.193 1.00 41.72 86 VAL A C 1
ATOM 704 O O . VAL A 1 86 ? 14.656 -7.948 3.517 1.00 41.72 86 VAL A O 1
ATOM 707 N N . ARG A 1 87 ? 14.724 -10.207 3.440 1.00 40.00 87 ARG A N 1
ATOM 708 C CA . ARG A 1 87 ? 13.628 -10.431 4.383 1.00 40.00 87 ARG A CA 1
ATOM 709 C C . ARG A 1 87 ? 14.042 -9.771 5.695 1.00 40.00 87 ARG A C 1
ATOM 711 O O . ARG A 1 87 ? 15.022 -10.166 6.314 1.00 40.00 87 ARG A O 1
ATOM 718 N N . GLY A 1 88 ? 13.366 -8.688 6.033 1.00 41.34 88 GLY A N 1
ATOM 719 C CA . GLY A 1 88 ? 13.749 -7.790 7.107 1.00 41.34 88 GLY A CA 1
ATOM 720 C C . GLY A 1 88 ? 12.662 -6.744 7.332 1.00 41.34 88 GLY A C 1
ATOM 721 O O . GLY A 1 88 ? 11.771 -6.626 6.490 1.00 41.34 88 GLY A O 1
ATOM 722 N N . PRO A 1 89 ? 12.706 -5.968 8.429 1.00 40.12 89 PRO A N 1
ATOM 723 C CA . PRO A 1 89 ? 11.591 -5.186 8.973 1.00 40.12 89 PRO A CA 1
ATOM 724 C C . PRO A 1 89 ? 10.975 -4.124 8.050 1.00 40.12 89 PRO A C 1
ATOM 726 O O . PRO A 1 89 ? 9.997 -3.494 8.431 1.00 40.12 89 PRO A O 1
ATOM 729 N N . ALA A 1 90 ? 11.532 -3.901 6.856 1.00 42.19 90 ALA A N 1
ATOM 730 C CA . ALA A 1 90 ? 10.947 -3.060 5.810 1.00 42.19 90 ALA A CA 1
ATOM 731 C C . ALA A 1 90 ? 10.035 -3.836 4.831 1.00 42.19 90 ALA A C 1
ATOM 733 O O . ALA A 1 90 ? 9.576 -3.275 3.835 1.00 42.19 90 ALA A O 1
ATOM 734 N N . SER A 1 91 ? 9.789 -5.124 5.085 1.00 46.47 91 SER A N 1
ATOM 735 C CA . SER A 1 91 ? 8.874 -5.967 4.320 1.00 46.47 91 SER A CA 1
ATOM 736 C C . SER A 1 91 ? 7.622 -6.265 5.144 1.00 46.47 91 SER A C 1
ATOM 738 O O . SER A 1 91 ? 7.719 -6.687 6.291 1.00 46.47 91 SER A O 1
ATOM 740 N N . ASN A 1 92 ? 6.438 -6.117 4.547 1.00 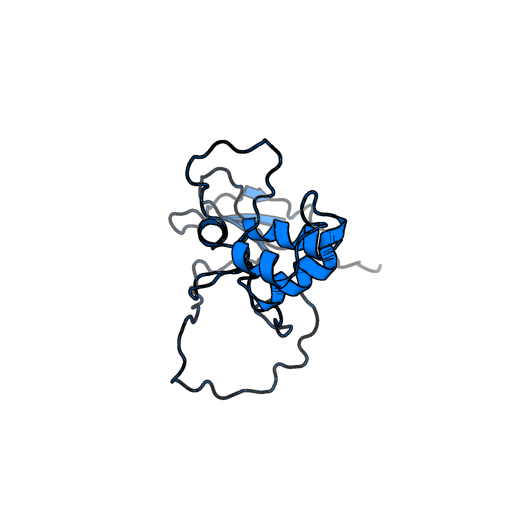41.69 92 ASN A N 1
ATOM 741 C CA . ASN A 1 92 ? 5.155 -6.483 5.170 1.00 41.69 92 ASN A CA 1
ATOM 742 C C . ASN A 1 92 ? 4.939 -8.013 5.268 1.00 41.69 92 ASN A C 1
ATOM 744 O O . ASN A 1 92 ? 3.816 -8.467 5.478 1.00 41.69 92 ASN A O 1
ATOM 748 N N . TYR A 1 93 ? 5.989 -8.817 5.073 1.00 41.28 93 TYR A N 1
ATOM 749 C CA . TYR A 1 93 ? 5.943 -10.274 5.138 1.00 41.28 93 TYR A CA 1
ATOM 750 C C . TYR A 1 93 ? 6.554 -10.763 6.451 1.00 41.28 93 TYR A C 1
ATOM 752 O O . TYR A 1 93 ? 7.685 -10.433 6.795 1.00 41.28 93 TYR A O 1
ATOM 760 N N . LEU A 1 94 ? 5.782 -11.574 7.169 1.00 40.56 94 LEU A N 1
ATOM 761 C CA . LEU A 1 94 ? 6.022 -12.012 8.545 1.00 40.56 94 LEU A CA 1
ATOM 762 C C . LEU A 1 94 ? 6.938 -13.247 8.654 1.00 40.56 94 LEU A C 1
ATOM 764 O O . LEU A 1 94 ? 6.817 -13.995 9.617 1.00 40.56 94 LEU A O 1
ATOM 768 N N . ASP A 1 95 ? 7.850 -13.469 7.697 1.00 40.34 95 ASP A N 1
ATOM 769 C CA . ASP A 1 95 ? 8.677 -14.684 7.666 1.00 40.34 95 ASP A CA 1
ATOM 770 C C . ASP A 1 95 ? 10.194 -14.418 7.639 1.00 40.34 95 ASP A C 1
ATOM 772 O O . ASP A 1 95 ? 10.743 -13.874 6.679 1.00 40.34 95 ASP A O 1
ATOM 776 N N . GLN A 1 96 ? 10.832 -14.951 8.692 1.00 42.06 96 GLN A N 1
ATOM 777 C CA . GLN A 1 96 ? 12.258 -15.205 8.961 1.00 42.06 96 GLN A CA 1
ATOM 778 C C . GLN A 1 96 ? 13.166 -14.003 9.276 1.00 42.06 96 GLN A C 1
ATOM 780 O O . GLN A 1 96 ? 13.605 -13.253 8.411 1.00 42.06 96 GLN A O 1
ATOM 785 N N . MET A 1 97 ? 13.498 -13.915 10.569 1.00 48.53 97 MET A N 1
ATOM 786 C CA . MET A 1 97 ? 14.253 -12.866 11.269 1.00 48.53 97 MET A CA 1
ATOM 787 C C . MET A 1 97 ? 15.709 -13.282 11.576 1.00 48.53 97 MET A C 1
ATOM 789 O O . MET A 1 97 ? 16.335 -12.735 12.476 1.00 48.53 97 MET A O 1
ATOM 793 N N . GLU A 1 98 ? 16.246 -14.285 10.874 1.00 47.88 98 GLU A N 1
ATOM 794 C CA . GLU A 1 98 ? 17.478 -14.985 11.285 1.00 47.88 98 GLU A CA 1
ATOM 795 C C . GLU A 1 98 ? 18.790 -14.280 10.880 1.00 47.88 98 GLU A C 1
ATOM 797 O O . GLU A 1 98 ? 19.857 -14.671 11.341 1.00 47.88 98 GLU A O 1
ATOM 802 N N . GLU A 1 99 ? 18.748 -13.211 10.076 1.00 46.22 99 GLU A N 1
ATOM 803 C CA . GLU A 1 99 ? 19.956 -12.533 9.566 1.00 46.22 99 GLU A CA 1
ATOM 804 C C . GLU A 1 99 ? 20.050 -11.054 10.002 1.00 46.22 99 GLU A C 1
ATOM 806 O O . GLU A 1 99 ? 20.436 -10.189 9.223 1.00 46.22 99 GLU A O 1
ATOM 811 N N . TYR A 1 100 ? 19.669 -10.733 11.246 1.00 45.03 100 TYR A N 1
ATOM 812 C CA . TYR A 1 100 ? 19.734 -9.360 11.791 1.00 45.03 100 TYR A CA 1
ATOM 813 C C . TYR A 1 100 ? 20.842 -9.107 12.825 1.00 45.03 100 TYR A C 1
ATOM 815 O O . TYR A 1 100 ? 21.038 -7.964 13.231 1.00 45.03 100 TYR A O 1
ATOM 823 N N . ASP A 1 101 ? 21.629 -10.119 13.197 1.00 44.09 101 ASP A N 1
ATOM 824 C CA . ASP A 1 101 ? 22.687 -9.972 14.214 1.00 44.09 101 ASP A CA 1
ATOM 825 C C . ASP A 1 101 ? 24.032 -9.444 13.682 1.00 44.09 101 ASP A C 1
ATOM 827 O O . ASP A 1 101 ? 25.002 -9.313 14.431 1.00 44.09 101 ASP A O 1
ATOM 831 N N . LYS A 1 102 ? 24.126 -9.076 12.399 1.00 45.47 102 LYS A N 1
ATOM 832 C CA . LYS A 1 102 ? 25.293 -8.343 11.888 1.00 45.47 102 LYS A CA 1
ATOM 833 C C . LYS A 1 102 ? 25.020 -6.848 11.958 1.00 45.47 102 LYS A C 1
ATOM 835 O O . LYS A 1 102 ? 24.505 -6.246 11.022 1.00 45.47 102 LYS A O 1
ATOM 840 N N . VAL A 1 103 ? 25.387 -6.255 13.090 1.00 49.88 103 VAL A N 1
ATOM 841 C CA . VAL A 1 103 ? 25.466 -4.801 13.266 1.00 49.88 103 VAL A CA 1
ATOM 842 C C . VAL A 1 103 ? 26.563 -4.267 12.339 1.00 49.88 103 VAL A C 1
ATOM 844 O O . VAL A 1 103 ? 27.724 -4.165 12.727 1.00 49.88 103 VAL A O 1
ATOM 847 N N . GLU A 1 104 ? 26.224 -3.961 11.087 1.00 45.50 104 GLU A N 1
ATOM 848 C CA . GLU A 1 104 ? 27.103 -3.158 10.241 1.00 45.50 104 GLU A CA 1
ATOM 849 C C . GLU A 1 104 ? 27.069 -1.713 10.750 1.00 45.50 104 GLU A C 1
ATOM 851 O O . GLU A 1 104 ? 26.017 -1.071 10.812 1.00 45.50 104 GLU A O 1
ATOM 856 N N . GLU A 1 105 ? 28.233 -1.208 11.165 1.00 45.88 105 GLU A N 1
ATOM 857 C CA . GLU A 1 105 ? 28.410 0.180 11.574 1.00 45.88 105 GLU A CA 1
ATOM 858 C C . GLU A 1 105 ? 27.911 1.114 10.468 1.00 45.88 105 GLU A C 1
ATOM 860 O O . GLU A 1 105 ? 28.463 1.183 9.368 1.00 45.88 105 GLU A O 1
ATOM 865 N N . ILE A 1 106 ? 26.855 1.864 10.777 1.00 49.72 106 ILE A N 1
ATOM 866 C CA . ILE A 1 106 ? 26.228 2.809 9.860 1.00 49.72 106 ILE A CA 1
ATOM 867 C C . ILE A 1 106 ? 27.228 3.946 9.597 1.00 49.72 106 ILE A C 1
ATOM 869 O O . ILE A 1 106 ? 27.324 4.924 10.346 1.00 49.72 106 ILE A O 1
ATOM 873 N N . SER A 1 107 ? 28.015 3.807 8.531 1.00 48.31 107 SER A N 1
ATOM 874 C CA . SER A 1 107 ? 28.989 4.808 8.111 1.00 48.31 107 SER A CA 1
ATOM 875 C C . SER A 1 107 ? 28.257 6.083 7.686 1.00 48.31 107 SER A C 1
ATOM 877 O O . SER A 1 107 ? 27.511 6.109 6.706 1.00 48.31 107 SER A O 1
ATOM 879 N N . ARG A 1 108 ? 28.472 7.171 8.438 1.00 53.69 108 ARG A N 1
ATOM 880 C CA . ARG A 1 108 ? 27.754 8.465 8.361 1.00 53.69 108 ARG A CA 1
ATOM 881 C C . ARG A 1 108 ? 27.903 9.232 7.030 1.00 53.69 108 ARG A C 1
ATOM 883 O O . ARG A 1 108 ? 27.524 10.398 6.965 1.00 53.69 108 ARG A O 1
ATOM 890 N N . LYS A 1 109 ? 28.480 8.626 5.987 1.00 48.28 109 LYS A N 1
ATOM 891 C CA . LYS A 1 109 ? 28.796 9.275 4.701 1.00 48.28 109 LYS A CA 1
ATOM 892 C C . LYS A 1 109 ? 27.838 8.952 3.548 1.00 48.28 109 LYS A C 1
ATOM 894 O O . LYS A 1 109 ? 27.945 9.597 2.515 1.00 48.28 109 LYS A O 1
ATOM 899 N N . HIS A 1 110 ? 26.866 8.056 3.728 1.00 46.44 110 HIS A N 1
ATOM 900 C CA . HIS A 1 110 ? 25.808 7.815 2.738 1.00 46.44 110 HIS A CA 1
ATOM 901 C C . HIS A 1 110 ? 24.434 7.987 3.385 1.00 46.44 110 HIS A C 1
ATOM 903 O O . HIS A 1 110 ? 23.838 7.028 3.864 1.00 46.44 110 HIS A O 1
ATOM 909 N N . LYS A 1 111 ? 23.930 9.225 3.436 1.00 50.19 111 LYS A N 1
ATOM 910 C CA . LYS A 1 111 ? 22.592 9.521 3.968 1.00 50.19 111 LYS A CA 1
ATOM 911 C C . LYS A 1 111 ? 21.701 10.108 2.878 1.00 50.19 111 LYS A C 1
ATOM 913 O O . LYS A 1 111 ? 21.315 11.269 2.939 1.00 50.19 111 LYS A O 1
ATOM 918 N N . HIS A 1 112 ? 21.384 9.301 1.873 1.00 51.00 112 HIS A N 1
ATOM 919 C CA . HIS A 1 112 ? 20.281 9.606 0.970 1.00 51.00 112 HIS A CA 1
ATOM 920 C C . HIS A 1 112 ? 19.086 8.738 1.391 1.00 51.00 112 HIS A C 1
ATOM 922 O O . HIS A 1 112 ? 19.169 7.516 1.356 1.00 51.00 112 HIS A O 1
ATOM 928 N N . ASN A 1 113 ? 18.009 9.398 1.833 1.00 55.94 113 ASN A N 1
ATOM 929 C CA . ASN A 1 113 ? 16.681 8.846 2.149 1.00 55.94 113 ASN A CA 1
ATOM 930 C C . ASN A 1 113 ? 16.550 7.991 3.427 1.00 55.94 113 ASN A C 1
ATOM 932 O O . ASN A 1 113 ? 16.050 6.870 3.391 1.00 55.94 113 ASN A O 1
ATOM 936 N N . CYS A 1 114 ? 16.927 8.534 4.589 1.00 72.69 114 CYS A N 1
ATOM 937 C CA . CYS A 1 114 ? 16.476 7.962 5.864 1.00 72.69 114 CYS A CA 1
ATOM 938 C C . CYS A 1 114 ? 15.035 8.388 6.167 1.00 72.69 114 CYS A C 1
ATOM 940 O O . CYS A 1 114 ? 14.716 9.572 6.068 1.00 72.69 114 CYS A O 1
ATOM 942 N N . PHE A 1 115 ? 14.210 7.446 6.620 1.00 80.50 115 PHE A N 1
ATOM 943 C CA . PHE A 1 115 ? 12.915 7.739 7.229 1.00 80.50 115 PHE A CA 1
ATOM 944 C C . PHE A 1 115 ? 13.077 7.949 8.736 1.00 80.50 115 PHE A C 1
ATOM 946 O O . PHE A 1 115 ? 13.973 7.380 9.362 1.00 80.50 115 PHE A O 1
ATOM 953 N N . CYS A 1 116 ? 12.210 8.772 9.316 1.00 83.00 116 CYS A N 1
ATOM 954 C CA . CYS A 1 116 ? 12.077 8.928 10.757 1.00 83.00 116 CYS A CA 1
ATOM 955 C C . CYS A 1 116 ? 10.686 8.469 11.195 1.00 83.00 116 CYS A C 1
ATOM 957 O O . CYS A 1 116 ? 9.704 8.636 10.474 1.00 83.00 116 CYS A O 1
ATOM 959 N N . ILE A 1 117 ? 10.623 7.877 12.384 1.00 86.81 117 ILE A N 1
ATOM 960 C CA . ILE A 1 117 ? 9.362 7.562 13.048 1.00 86.81 117 ILE A CA 1
ATOM 961 C C . ILE A 1 117 ? 9.003 8.770 13.905 1.00 86.81 117 ILE A C 1
ATOM 963 O O . ILE A 1 117 ? 9.846 9.278 14.646 1.00 86.81 117 ILE A O 1
ATOM 967 N N . GLN A 1 118 ? 7.758 9.215 13.801 1.00 89.50 118 GLN A N 1
ATOM 968 C CA . GLN A 1 118 ? 7.195 10.254 14.645 1.00 89.50 118 GLN A CA 1
ATOM 969 C C . GLN A 1 118 ? 6.000 9.669 15.389 1.00 89.50 118 GLN A C 1
ATOM 971 O O . GLN A 1 118 ? 5.096 9.101 14.776 1.00 89.50 118 GLN A O 1
ATOM 976 N N . GLU A 1 119 ? 6.004 9.793 16.713 1.00 92.12 119 GLU A N 1
ATOM 977 C CA . GLU A 1 119 ? 4.831 9.470 17.518 1.00 92.12 119 GLU A CA 1
ATOM 978 C C . GLU A 1 119 ? 3.718 10.479 17.212 1.00 92.12 119 GLU A C 1
ATOM 980 O O . GLU A 1 119 ? 3.944 11.689 17.246 1.00 92.12 119 GLU A O 1
ATOM 985 N N . VAL A 1 120 ? 2.525 9.973 16.896 1.00 93.25 120 VAL A N 1
ATOM 986 C CA . VAL A 1 120 ? 1.329 10.794 16.628 1.00 93.25 120 VAL A CA 1
ATOM 987 C C . VAL A 1 120 ? 0.257 10.629 17.702 1.00 93.25 120 VAL A C 1
ATOM 989 O O . VAL A 1 120 ? -0.553 11.524 17.904 1.00 93.25 120 VAL A O 1
ATOM 992 N N . VAL A 1 121 ? 0.251 9.491 18.400 1.00 94.25 121 VAL A N 1
ATOM 993 C CA . VAL A 1 121 ? -0.673 9.193 19.493 1.00 94.25 121 VAL A CA 1
ATOM 994 C C . VAL A 1 121 ? -0.103 8.078 20.372 1.00 94.25 121 VAL A C 1
ATOM 996 O O . VAL A 1 121 ? 0.531 7.148 19.870 1.00 94.25 121 VAL A O 1
ATOM 999 N N . SER A 1 122 ? -0.373 8.137 21.673 1.00 94.31 122 SER A N 1
ATOM 1000 C CA . SER A 1 122 ? -0.044 7.097 22.654 1.00 94.31 122 SER A CA 1
ATOM 1001 C C . SER A 1 122 ? -1.261 6.713 23.506 1.00 94.31 122 SER A C 1
ATOM 1003 O O . SER A 1 122 ? -2.356 7.248 23.344 1.00 94.31 122 SER A O 1
ATOM 1005 N N . GLY A 1 123 ? -1.106 5.714 24.383 1.00 94.00 123 GLY A N 1
ATOM 1006 C CA . GLY A 1 123 ? -2.179 5.259 25.282 1.00 94.00 123 GLY A CA 1
ATOM 1007 C C . GLY A 1 123 ? -3.225 4.334 24.643 1.00 94.00 123 GLY A C 1
ATOM 1008 O O . GLY A 1 123 ? -4.290 4.112 25.223 1.00 94.00 123 GLY A O 1
ATOM 1009 N N . LEU A 1 124 ? -2.938 3.780 23.463 1.00 95.50 124 LEU A N 1
ATOM 1010 C CA . LEU A 1 124 ? -3.770 2.763 22.812 1.00 95.50 124 LEU A CA 1
ATOM 1011 C C . LEU A 1 124 ? -3.641 1.403 23.520 1.00 95.50 124 LEU A C 1
ATOM 1013 O O . LEU A 1 124 ? -2.579 1.045 24.032 1.00 95.50 124 LEU A O 1
ATOM 1017 N N . ARG A 1 125 ? -4.717 0.616 23.528 1.00 93.69 125 ARG A N 1
ATOM 1018 C CA . ARG A 1 125 ? -4.794 -0.701 24.176 1.00 93.69 125 ARG A CA 1
ATOM 1019 C C . ARG A 1 125 ? -4.592 -1.807 23.150 1.00 93.69 125 ARG A C 1
ATOM 1021 O O . ARG A 1 125 ? -5.521 -2.164 22.435 1.00 93.69 125 ARG A O 1
ATOM 1028 N N . GLN A 1 126 ? -3.382 -2.366 23.099 1.00 94.62 126 GLN A N 1
ATOM 1029 C CA . GLN A 1 126 ? -3.023 -3.445 22.164 1.00 94.62 126 GLN A CA 1
ATOM 1030 C C . GLN A 1 126 ? -3.484 -3.140 20.718 1.00 94.62 126 GLN A C 1
ATOM 1032 O O . GLN A 1 126 ? -4.306 -3.885 20.171 1.00 94.62 126 GLN A O 1
ATOM 1037 N N . PRO A 1 127 ? -3.021 -2.028 20.109 1.00 96.25 127 PRO A N 1
ATOM 1038 C CA . PRO A 1 127 ? -3.386 -1.701 18.737 1.00 96.25 127 PRO A CA 1
ATOM 1039 C C . PRO A 1 127 ? -2.866 -2.784 17.784 1.00 96.25 127 PRO A C 1
ATOM 1041 O O . PRO A 1 127 ? -1.709 -3.190 17.871 1.00 96.25 127 PRO A O 1
ATOM 1044 N N . VAL A 1 128 ? -3.724 -3.254 16.880 1.00 96.38 128 VAL A N 1
ATOM 1045 C CA . VAL A 1 128 ? -3.401 -4.311 15.902 1.00 96.38 128 VAL A CA 1
ATOM 1046 C C . VAL A 1 128 ? -3.298 -3.788 14.470 1.00 96.38 128 VAL A C 1
ATOM 1048 O O . VAL A 1 128 ? -2.829 -4.501 13.590 1.00 96.38 128 VAL A O 1
ATOM 1051 N N . GLY A 1 129 ? -3.716 -2.546 14.226 1.00 94.44 129 GLY A N 1
ATOM 1052 C CA . GLY A 1 129 ? -3.610 -1.907 12.920 1.00 94.44 129 GLY A CA 1
ATOM 1053 C C . GLY A 1 129 ? -4.327 -0.563 12.862 1.00 94.44 129 GLY A C 1
ATOM 1054 O O . GLY A 1 129 ? -5.034 -0.179 13.796 1.00 94.44 129 GLY A O 1
ATOM 1055 N N . ALA A 1 130 ? -4.145 0.142 11.748 1.00 96.00 130 ALA A N 1
ATOM 1056 C CA . ALA A 1 130 ? -4.830 1.392 11.461 1.00 96.00 130 ALA A CA 1
ATOM 1057 C C . ALA A 1 130 ? -5.111 1.518 9.955 1.00 96.00 130 ALA A C 1
ATOM 1059 O O . ALA A 1 130 ? -4.259 1.160 9.142 1.00 96.00 130 ALA A O 1
ATOM 1060 N N . VAL A 1 131 ? -6.297 2.001 9.573 1.00 95.69 131 VAL A N 1
ATOM 1061 C CA . VAL A 1 131 ? -6.737 2.074 8.165 1.00 95.69 131 VAL A CA 1
ATOM 1062 C C . VAL A 1 131 ? -7.587 3.318 7.901 1.00 95.69 131 VAL A C 1
ATOM 1064 O O . VAL A 1 131 ? -8.273 3.795 8.798 1.00 95.69 131 VAL A O 1
ATOM 1067 N N . HIS A 1 132 ? -7.562 3.857 6.681 1.00 94.44 132 HIS A N 1
ATOM 1068 C CA . HIS A 1 132 ? -8.492 4.911 6.254 1.00 94.44 132 HIS A CA 1
ATOM 1069 C C . HIS A 1 132 ? -9.702 4.298 5.528 1.00 94.44 132 HIS A C 1
ATOM 1071 O O . HIS A 1 132 ? -9.576 3.271 4.868 1.00 94.44 132 HIS A O 1
ATOM 1077 N N . CYS A 1 133 ? -10.874 4.930 5.598 1.00 90.50 133 CYS A N 1
ATOM 1078 C CA . CYS A 1 133 ? -12.096 4.426 4.944 1.00 90.50 133 CYS A CA 1
ATOM 1079 C C . CYS A 1 133 ? -12.272 4.883 3.483 1.00 90.50 133 CYS A C 1
ATOM 1081 O O . CYS A 1 133 ? -13.190 4.428 2.809 1.00 90.50 133 CYS A O 1
ATOM 1083 N N . GLY A 1 134 ? -11.409 5.775 2.986 1.00 90.12 134 GLY A N 1
ATOM 1084 C CA . GLY A 1 134 ? -11.407 6.189 1.573 1.00 90.12 134 GLY A CA 1
ATOM 1085 C C . GLY A 1 134 ? -12.537 7.147 1.179 1.00 90.12 134 GLY A C 1
ATOM 1086 O O . GLY A 1 134 ? -12.793 7.319 -0.006 1.00 90.12 134 GLY A O 1
ATOM 1087 N N . ASP A 1 135 ? -13.188 7.789 2.151 1.00 92.06 135 ASP A N 1
ATOM 1088 C CA . ASP A 1 135 ? -14.287 8.751 1.956 1.00 92.06 135 ASP A CA 1
ATOM 1089 C C . ASP A 1 135 ? -13.816 10.215 1.807 1.00 92.06 135 ASP A C 1
ATOM 1091 O O . ASP A 1 135 ? -14.633 11.130 1.737 1.00 92.06 135 ASP A O 1
ATOM 1095 N N . GLY A 1 136 ? -12.500 10.453 1.785 1.00 90.50 136 GLY A N 1
ATOM 1096 C CA . GLY A 1 136 ? -11.913 11.795 1.736 1.00 90.50 136 GLY A CA 1
ATOM 1097 C C . GLY A 1 136 ? -11.898 12.540 3.075 1.00 90.50 136 GLY A C 1
ATOM 1098 O O . GLY A 1 136 ? -11.421 13.667 3.128 1.00 90.50 136 GLY A O 1
ATOM 1099 N N . SER A 1 137 ? -12.348 11.935 4.179 1.00 89.94 137 SER A N 1
ATOM 1100 C CA . SER A 1 137 ? -12.359 12.598 5.489 1.00 89.94 137 SER A CA 1
ATOM 1101 C C . SER A 1 137 ? -10.985 12.642 6.169 1.00 89.94 137 SER A C 1
ATOM 1103 O O . SER A 1 137 ? -10.873 13.183 7.265 1.00 89.94 137 SER A O 1
ATOM 1105 N N . HIS A 1 138 ? -9.976 11.968 5.604 1.00 91.88 138 HIS A N 1
ATOM 1106 C CA . HIS A 1 138 ? -8.632 11.809 6.181 1.00 91.88 138 HIS A CA 1
ATOM 1107 C C . HIS A 1 138 ? -8.606 11.254 7.620 1.00 91.88 138 HIS A C 1
ATOM 1109 O O . HIS A 1 138 ? -7.633 11.440 8.347 1.00 91.88 138 HIS A O 1
ATOM 1115 N N . ARG A 1 139 ? -9.664 10.545 8.035 1.00 95.25 139 ARG A N 1
ATOM 1116 C CA . ARG A 1 139 ? -9.728 9.889 9.345 1.00 95.25 139 ARG A CA 1
ATOM 1117 C C . ARG A 1 139 ? -8.998 8.555 9.296 1.00 95.25 139 ARG A C 1
ATOM 1119 O O . ARG A 1 139 ? -9.115 7.811 8.318 1.00 95.25 139 ARG A O 1
ATOM 1126 N N . LEU A 1 140 ? -8.303 8.236 10.380 1.00 97.25 140 LEU A N 1
ATOM 1127 C CA . LEU A 1 140 ? -7.644 6.955 10.575 1.00 97.25 140 LEU A CA 1
ATOM 1128 C C . LEU A 1 140 ? -8.407 6.143 11.629 1.00 97.25 140 LEU A C 1
ATOM 1130 O O . LEU A 1 140 ? -8.633 6.600 12.745 1.00 97.25 140 LEU A O 1
ATOM 1134 N N . PHE A 1 141 ? -8.809 4.930 11.273 1.00 98.00 141 PHE A N 1
ATOM 1135 C CA . PHE A 1 141 ? -9.525 3.996 12.134 1.00 98.00 141 PHE A CA 1
ATOM 1136 C C . PHE A 1 141 ? -8.507 3.049 12.754 1.00 98.00 141 PHE A C 1
ATOM 1138 O O . PHE A 1 141 ? -7.897 2.251 12.046 1.00 98.00 141 PHE A O 1
ATOM 1145 N N . ILE A 1 142 ? -8.305 3.161 14.062 1.00 98.06 142 ILE A N 1
ATOM 1146 C CA . ILE A 1 142 ? -7.336 2.385 14.836 1.00 98.06 142 ILE A CA 1
ATOM 1147 C C . ILE A 1 142 ? -8.061 1.200 15.471 1.00 98.06 142 ILE A C 1
ATOM 1149 O O . ILE A 1 142 ? -9.037 1.387 16.200 1.00 98.06 142 ILE A O 1
ATOM 1153 N N . LEU A 1 143 ? -7.572 -0.010 15.205 1.00 97.75 143 LEU A N 1
ATOM 1154 C CA . LEU A 1 143 ? -8.141 -1.258 15.701 1.00 97.75 143 LEU A CA 1
ATOM 1155 C C . LEU A 1 143 ? -7.418 -1.676 16.983 1.00 97.75 143 LEU A C 1
ATOM 1157 O O . LEU A 1 143 ? -6.199 -1.851 16.979 1.00 97.75 143 LEU A O 1
ATOM 1161 N N . GLU A 1 144 ? -8.165 -1.890 18.060 1.00 96.00 144 GLU A N 1
ATOM 1162 C CA . GLU A 1 144 ? -7.660 -2.451 19.315 1.00 96.00 144 GLU A CA 1
ATOM 1163 C C . GLU A 1 144 ? -8.094 -3.913 19.441 1.00 96.00 144 GLU A C 1
ATOM 1165 O O . GLU A 1 144 ? -9.256 -4.252 19.195 1.00 96.00 144 GLU A O 1
ATOM 1170 N N . LYS A 1 145 ? -7.163 -4.788 19.844 1.00 94.31 145 LYS A N 1
ATOM 1171 C CA . LYS A 1 145 ? -7.358 -6.250 19.896 1.00 94.31 145 LYS A CA 1
ATOM 1172 C C . LYS A 1 145 ? -8.612 -6.685 20.658 1.00 94.31 145 LYS A C 1
ATOM 1174 O O . LYS A 1 145 ? -9.210 -7.702 20.324 1.00 94.31 145 LYS A O 1
ATOM 1179 N N . GLU A 1 146 ? -8.993 -5.931 21.684 1.00 92.62 146 GLU A N 1
ATOM 1180 C CA . GLU A 1 146 ? -10.154 -6.222 22.528 1.00 92.62 146 GLU A CA 1
ATOM 1181 C C . GLU A 1 146 ? -11.500 -6.025 21.816 1.00 92.62 146 GLU A C 1
ATOM 1183 O O . GLU A 1 146 ? -12.517 -6.384 22.390 1.00 92.62 146 GLU A O 1
ATOM 1188 N N . GLY A 1 147 ? -11.535 -5.510 20.581 1.00 95.94 147 GLY A N 1
ATOM 1189 C CA . GLY A 1 147 ? -12.775 -5.322 19.821 1.00 95.94 147 GLY A CA 1
ATOM 1190 C C . GLY A 1 147 ? -13.280 -3.886 19.787 1.00 95.94 147 GLY A C 1
ATOM 1191 O O . GLY A 1 147 ? -14.488 -3.670 19.683 1.00 95.94 147 GLY A O 1
ATOM 1192 N N . TYR A 1 148 ? -12.371 -2.913 19.862 1.00 97.06 148 TYR A N 1
ATOM 1193 C CA . TYR A 1 148 ? -12.700 -1.496 19.735 1.00 97.06 148 TYR A CA 1
ATOM 1194 C C . TYR A 1 148 ? -12.110 -0.914 18.453 1.00 97.06 148 TYR A C 1
ATOM 1196 O O . TYR A 1 148 ? -10.989 -1.248 18.062 1.00 97.06 148 TYR A O 1
ATOM 1204 N N . VAL A 1 149 ? -12.847 0.004 17.831 1.00 97.88 149 VAL A N 1
ATOM 1205 C CA . VAL A 1 149 ? -12.333 0.854 16.754 1.00 97.88 149 VAL A CA 1
ATOM 1206 C C . VAL A 1 149 ? -12.418 2.309 17.194 1.00 97.88 149 VAL A C 1
ATOM 1208 O O . VAL A 1 149 ? -13.506 2.835 17.438 1.00 97.88 149 VAL A O 1
ATOM 1211 N N . LYS A 1 150 ? -11.259 2.960 17.294 1.00 97.94 150 LYS A N 1
ATOM 1212 C CA . LYS A 1 150 ? -11.117 4.390 17.606 1.00 97.94 150 LYS A CA 1
ATOM 1213 C C . LYS A 1 150 ? -10.878 5.183 16.329 1.00 97.94 150 LYS A C 1
ATOM 1215 O O . LYS A 1 150 ? -10.293 4.662 15.383 1.00 97.94 150 LYS A O 1
ATOM 1220 N N . ILE A 1 151 ? -11.289 6.446 16.314 1.00 97.81 151 ILE A N 1
ATOM 1221 C CA . ILE A 1 151 ? -11.014 7.360 15.202 1.00 97.81 151 ILE A CA 1
ATOM 1222 C C . ILE A 1 151 ? -9.937 8.346 15.635 1.00 97.81 151 ILE A C 1
ATOM 1224 O O . ILE A 1 151 ? -10.114 9.042 16.631 1.00 97.81 151 ILE A O 1
ATOM 1228 N N . PHE A 1 152 ? -8.861 8.420 14.862 1.00 97.50 152 PHE A N 1
ATOM 1229 C CA . PHE A 1 152 ? -7.877 9.493 14.899 1.00 97.50 152 PHE A CA 1
ATOM 1230 C C . PHE A 1 152 ? -8.183 10.490 13.777 1.00 97.50 152 PHE A C 1
ATOM 1232 O O . PHE A 1 152 ? -8.308 10.106 12.608 1.00 97.50 152 PHE A O 1
ATOM 1239 N N . THR A 1 153 ? -8.382 11.751 14.142 1.00 95.88 153 THR A N 1
ATOM 1240 C CA . THR A 1 153 ? -8.817 12.811 13.231 1.00 95.88 153 THR A CA 1
ATOM 1241 C C . THR A 1 153 ? -7.618 13.499 12.569 1.00 95.88 153 THR A C 1
ATOM 1243 O O . THR A 1 153 ? -6.505 13.440 13.101 1.00 95.88 153 THR A O 1
ATOM 1246 N N . PRO A 1 154 ? -7.800 14.159 11.410 1.00 94.50 154 PRO A N 1
ATOM 1247 C CA . PRO A 1 154 ? -6.724 14.925 10.778 1.00 94.50 154 PRO A CA 1
ATOM 1248 C C . PRO A 1 154 ? -6.217 16.095 11.640 1.00 94.50 154 PRO A C 1
ATOM 1250 O O . PRO A 1 154 ? -5.097 16.555 11.437 1.00 94.50 154 PRO A O 1
ATOM 1253 N N . GLU A 1 155 ? -6.995 16.541 12.629 1.00 94.88 155 GLU A N 1
ATOM 1254 C CA . GLU A 1 155 ? -6.590 17.536 13.632 1.00 94.88 155 GLU A CA 1
ATOM 1255 C C . GLU A 1 155 ? -5.619 16.974 14.688 1.00 94.88 155 GLU A C 1
ATOM 1257 O O . GLU A 1 155 ? -5.083 17.735 15.490 1.00 94.88 155 GLU A O 1
ATOM 1262 N N . GLY A 1 156 ? -5.353 15.662 14.678 1.00 93.81 156 GLY A N 1
ATOM 1263 C CA . GLY A 1 156 ? -4.408 15.016 15.589 1.00 93.81 156 GLY A CA 1
ATOM 1264 C C . GLY A 1 156 ? -5.030 14.511 16.890 1.00 93.81 156 GLY A C 1
ATOM 1265 O O . GLY A 1 156 ? -4.311 14.284 17.863 1.00 93.81 156 GLY A O 1
ATOM 1266 N N . GLU A 1 157 ? -6.352 14.328 16.931 1.00 94.94 157 GLU A N 1
ATOM 1267 C CA . GLU A 1 157 ? -7.076 13.932 18.141 1.00 94.94 157 GLU A CA 1
ATOM 1268 C C . GLU A 1 157 ? -7.708 12.541 18.015 1.00 94.94 157 GLU A C 1
ATOM 1270 O O . GLU A 1 157 ? -8.122 12.114 16.939 1.00 94.94 157 GLU A O 1
ATOM 1275 N N . ILE A 1 158 ? -7.828 11.827 19.140 1.00 96.69 158 ILE A N 1
ATOM 1276 C CA . ILE A 1 158 ? -8.654 10.616 19.223 1.00 96.69 158 ILE A CA 1
ATOM 1277 C C . ILE A 1 158 ? -10.069 11.016 19.624 1.00 96.69 158 ILE A C 1
ATOM 1279 O O . ILE A 1 158 ? -10.277 11.601 20.689 1.00 96.69 158 ILE A O 1
ATOM 1283 N N . MET A 1 159 ? -11.053 10.645 18.808 1.00 95.75 159 MET A N 1
ATOM 1284 C CA . MET A 1 159 ? -12.459 10.857 19.141 1.00 95.75 159 MET A CA 1
ATOM 1285 C C . MET A 1 159 ? -12.827 10.113 20.428 1.00 95.75 159 MET A C 1
ATOM 1287 O O . MET A 1 159 ? -12.498 8.940 20.612 1.00 95.75 159 MET A O 1
ATOM 1291 N N . LYS A 1 160 ? -13.546 10.804 21.319 1.00 92.75 160 LYS A N 1
ATOM 1292 C CA . LYS A 1 160 ? -14.009 10.240 22.596 1.00 92.75 160 LYS A CA 1
ATOM 1293 C C . LYS A 1 160 ? -14.993 9.086 22.396 1.00 92.75 160 LYS A C 1
ATOM 1295 O O . LYS A 1 160 ? -14.988 8.135 23.173 1.00 92.75 160 LYS A O 1
ATOM 1300 N N . GLU A 1 161 ? -15.854 9.202 21.391 1.00 95.12 161 GLU A N 1
ATOM 1301 C CA . GLU A 1 161 ? -16.803 8.159 21.019 1.00 95.12 161 GLU A CA 1
ATOM 1302 C C . GLU A 1 161 ? -16.126 7.126 20.115 1.00 95.12 161 GLU A C 1
ATOM 1304 O O . GLU A 1 161 ? -15.415 7.472 19.168 1.00 95.12 161 GLU A O 1
ATOM 1309 N N . LEU A 1 162 ? -16.333 5.849 20.433 1.00 95.81 162 LEU A N 1
ATOM 1310 C CA . LEU A 1 162 ? -15.818 4.741 19.641 1.00 95.81 162 LEU A CA 1
ATOM 1311 C C . LEU A 1 162 ? -16.630 4.611 18.353 1.00 95.81 162 LEU A C 1
ATOM 1313 O O . LEU A 1 162 ? -17.853 4.712 18.372 1.00 95.81 162 LEU A O 1
ATOM 1317 N N . PHE A 1 163 ? -15.958 4.315 17.244 1.00 97.50 163 PHE A N 1
ATOM 1318 C CA . PHE A 1 163 ? -16.644 3.999 15.993 1.00 97.50 163 PHE A CA 1
ATOM 1319 C C . PHE A 1 163 ? -17.346 2.642 16.060 1.00 97.50 163 PHE A C 1
ATOM 1321 O O . PHE A 1 16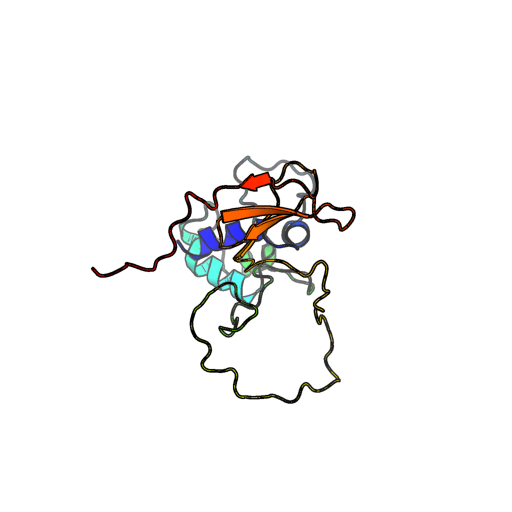3 ? -18.454 2.479 15.556 1.00 97.50 163 PHE A O 1
ATOM 1328 N N . LEU A 1 164 ? -16.685 1.662 16.678 1.00 97.69 164 LEU A N 1
ATOM 1329 C CA . LEU A 1 164 ? -17.219 0.324 16.876 1.00 97.69 164 LEU A CA 1
ATOM 1330 C C . LEU A 1 164 ? -16.809 -0.179 18.253 1.00 97.69 164 LEU A C 1
ATOM 1332 O O . LEU A 1 164 ? -15.634 -0.116 18.619 1.00 97.69 164 LEU A O 1
ATOM 1336 N N . ASP A 1 165 ? -17.784 -0.715 18.975 1.00 96.62 165 ASP A N 1
ATOM 1337 C CA . ASP A 1 165 ? -17.575 -1.437 20.218 1.00 96.62 165 ASP A CA 1
ATOM 1338 C C . ASP A 1 165 ? -18.231 -2.819 20.120 1.00 96.62 165 ASP A C 1
ATOM 1340 O O . ASP A 1 165 ? -19.452 -2.964 20.193 1.00 96.62 165 ASP A O 1
ATOM 1344 N N . ILE A 1 166 ? -17.398 -3.841 19.930 1.00 96.50 166 ILE A N 1
ATOM 1345 C CA . ILE A 1 166 ? -17.799 -5.250 19.895 1.00 96.50 166 ILE A CA 1
ATOM 1346 C C . ILE A 1 166 ? -17.020 -6.079 20.917 1.00 96.50 166 ILE A C 1
ATOM 1348 O O . ILE A 1 166 ? -16.919 -7.296 20.764 1.00 96.50 166 ILE A O 1
ATOM 1352 N N . HIS A 1 167 ? -16.490 -5.466 21.981 1.00 94.25 167 HIS A N 1
ATOM 1353 C CA . HIS A 1 167 ? -15.609 -6.168 22.926 1.00 94.25 167 HIS A CA 1
ATOM 1354 C C . HIS A 1 167 ? -16.252 -7.381 23.604 1.00 94.25 167 HIS A C 1
ATOM 1356 O O . HIS A 1 167 ? -15.572 -8.329 23.979 1.00 94.25 167 HIS A O 1
ATOM 1362 N N . LYS A 1 168 ? -17.583 -7.381 23.727 1.00 93.69 168 LYS A N 1
ATOM 1363 C CA . LYS A 1 168 ? -18.349 -8.513 24.270 1.00 93.69 168 LYS A CA 1
ATOM 1364 C C . LYS A 1 168 ? -18.489 -9.683 23.294 1.00 93.69 168 LYS A C 1
ATOM 1366 O O . LYS A 1 168 ? -18.844 -10.776 23.720 1.00 93.69 168 LYS A O 1
ATOM 1371 N N . LEU A 1 169 ? -18.276 -9.447 22.000 1.00 93.00 169 LEU A N 1
ATOM 1372 C CA . LEU A 1 169 ? -18.381 -10.451 20.937 1.00 93.00 169 LEU A CA 1
ATOM 1373 C C . LEU A 1 169 ? -17.020 -11.045 20.567 1.00 93.00 169 LEU A C 1
ATOM 1375 O O . LEU A 1 169 ? -16.960 -12.144 20.017 1.00 93.00 169 LEU A O 1
ATOM 1379 N N . VAL A 1 170 ? -15.930 -10.332 20.859 1.00 91.25 170 VAL A N 1
ATOM 1380 C CA . VAL A 1 170 ? -14.575 -10.815 20.600 1.00 91.25 170 VAL A CA 1
ATOM 1381 C C . VAL A 1 170 ? -14.225 -11.908 21.607 1.00 91.25 170 VAL A C 1
ATOM 1383 O O . VAL A 1 170 ? -14.093 -11.667 22.804 1.00 91.25 170 VAL A O 1
ATOM 1386 N N . GLN A 1 171 ? -14.057 -13.131 21.111 1.00 79.94 171 GLN A N 1
ATOM 1387 C CA . GLN A 1 171 ? -13.569 -14.249 21.910 1.00 79.94 171 GLN A CA 1
ATOM 1388 C C . GLN A 1 171 ? -12.042 -14.176 21.981 1.00 79.94 171 GLN A C 1
ATOM 1390 O O . GLN A 1 171 ? -11.359 -14.206 20.955 1.00 79.94 171 GLN A O 1
ATOM 1395 N N . SER A 1 172 ? -11.481 -14.091 23.188 1.00 69.44 172 SER A N 1
ATOM 1396 C CA . SER A 1 172 ? -10.057 -14.355 23.372 1.00 69.44 172 SER A CA 1
ATOM 1397 C C . SER A 1 172 ? -9.829 -15.856 23.179 1.00 69.44 172 SER A C 1
ATOM 1399 O O . SER A 1 172 ? -10.594 -16.675 23.681 1.00 69.44 172 SER A O 1
ATOM 1401 N N . GLY A 1 173 ? -8.791 -16.244 22.434 1.00 57.41 173 GLY A N 1
ATOM 1402 C CA . GLY A 1 173 ? -8.471 -17.648 22.131 1.00 57.41 173 GLY A CA 1
ATOM 1403 C C . GLY A 1 173 ? -8.058 -18.507 23.338 1.00 57.41 173 GLY A C 1
ATOM 1404 O O . GLY A 1 173 ? -7.373 -19.510 23.161 1.00 57.41 173 GLY A O 1
ATOM 1405 N N . ILE A 1 174 ? -8.435 -18.128 24.562 1.00 55.91 174 ILE A N 1
ATOM 1406 C CA . ILE A 1 174 ? -8.253 -18.946 25.755 1.00 55.91 174 ILE A CA 1
ATOM 1407 C C . ILE A 1 174 ? -9.379 -19.974 25.754 1.00 55.91 174 ILE A C 1
ATOM 1409 O O . ILE A 1 174 ? -10.473 -19.750 26.269 1.00 55.91 174 ILE A O 1
ATOM 1413 N N . LYS A 1 175 ? -9.100 -21.118 25.136 1.00 49.72 175 LYS A N 1
ATOM 1414 C CA . LYS A 1 175 ? -9.880 -22.329 25.347 1.00 49.72 175 LYS A CA 1
ATOM 1415 C C . LYS A 1 175 ? -9.740 -22.674 26.834 1.00 49.72 175 LYS A C 1
ATOM 1417 O O . LYS A 1 175 ? -8.690 -23.145 27.259 1.00 49.72 175 LYS A O 1
ATOM 1422 N N . VAL A 1 176 ? -10.755 -22.356 27.636 1.00 54.75 176 VAL A N 1
ATOM 1423 C CA . VAL A 1 176 ? -10.847 -22.862 29.009 1.00 54.75 176 VAL A CA 1
ATOM 1424 C C . VAL A 1 176 ? -11.112 -24.355 28.867 1.00 54.75 176 VAL A C 1
ATOM 1426 O O . VAL A 1 176 ? -12.231 -24.764 28.565 1.00 54.75 176 VAL A O 1
ATOM 1429 N N . GLU A 1 177 ? -10.058 -25.161 28.958 1.00 45.44 177 GLU A N 1
ATOM 1430 C CA . GLU A 1 177 ? -10.207 -26.598 29.155 1.00 45.44 177 GLU A CA 1
ATOM 1431 C C . GLU A 1 177 ? -10.797 -26.791 30.554 1.00 45.44 177 GLU A C 1
ATOM 1433 O O . GLU A 1 177 ? -10.168 -26.451 31.556 1.00 45.44 177 GLU A O 1
ATOM 1438 N N . VAL A 1 178 ? -12.060 -27.222 30.580 1.00 49.72 178 VAL A N 1
ATOM 1439 C CA . VAL A 1 178 ? -12.766 -27.711 31.770 1.00 49.72 178 VAL A CA 1
ATOM 1440 C C . VAL A 1 178 ? -12.490 -29.198 31.904 1.00 49.72 178 VAL A C 1
ATOM 1442 O O . VAL A 1 178 ? -12.588 -29.889 30.863 1.00 49.72 178 VAL A O 1
#